Protein AF-A0A7G9YCJ4-F1 (afdb_monomer_lite)

Radius of gyration: 20.48 Å; chains: 1; bounding box: 52×28×49 Å

Sequence (104 aa):
MTYLIRAMRLEMIRLRDEKHKTLQEIADILHIGKTTVRKNLIAAEAYTPLRRKSPAWTEEEDARLIRIREEGLTGQELTAKFPERQHGSVLNHLHLLREQGRVR

Structure (mmCIF, N/CA/C/O backbone):
data_AF-A0A7G9YCJ4-F1
#
_entry.id   AF-A0A7G9YCJ4-F1
#
loop_
_atom_site.group_PDB
_atom_site.id
_atom_site.type_symbol
_atom_site.label_atom_id
_atom_site.label_alt_id
_atom_site.label_comp_id
_atom_site.label_asym_id
_atom_site.label_entity_id
_atom_site.label_seq_id
_atom_site.pdbx_PDB_ins_code
_atom_site.Cartn_x
_atom_site.Cartn_y
_atom_site.Cartn_z
_atom_site.occupancy
_atom_site.B_iso_or_equiv
_atom_site.auth_seq_id
_atom_site.auth_comp_id
_atom_site.auth_asym_id
_atom_site.auth_atom_id
_atom_site.pdbx_PDB_model_num
ATOM 1 N N . MET A 1 1 ? 30.351 -8.118 -21.933 1.00 40.88 1 MET A N 1
ATOM 2 C CA . MET A 1 1 ? 29.022 -8.776 -21.949 1.00 40.88 1 MET A CA 1
ATOM 3 C C . MET A 1 1 ? 28.060 -8.271 -20.853 1.00 40.88 1 MET A C 1
ATOM 5 O O . MET A 1 1 ? 26.946 -8.761 -20.766 1.00 40.88 1 MET A O 1
ATOM 9 N N . THR A 1 2 ? 28.436 -7.260 -20.055 1.00 44.72 2 THR A N 1
ATOM 10 C CA . THR A 1 2 ? 27.702 -6.816 -18.845 1.00 44.72 2 THR A CA 1
ATOM 11 C C . THR A 1 2 ? 26.742 -5.632 -19.074 1.00 44.72 2 THR A C 1
ATOM 13 O O . THR A 1 2 ? 25.866 -5.373 -18.254 1.00 44.72 2 THR A O 1
ATOM 16 N N . TYR A 1 3 ? 26.870 -4.915 -20.197 1.00 45.78 3 TYR A N 1
ATOM 17 C CA . TYR A 1 3 ? 26.110 -3.683 -20.470 1.00 45.78 3 TYR A CA 1
ATOM 18 C C . TYR A 1 3 ? 24.645 -3.921 -20.879 1.00 45.78 3 TYR A C 1
ATOM 20 O O . TYR A 1 3 ? 23.774 -3.133 -20.513 1.00 45.78 3 TYR A O 1
ATOM 28 N N . LEU A 1 4 ? 24.355 -5.033 -21.565 1.00 53.72 4 LEU A N 1
ATOM 29 C CA . LEU A 1 4 ? 23.005 -5.373 -22.042 1.00 53.72 4 LEU A CA 1
ATOM 30 C C . LEU A 1 4 ? 22.005 -5.602 -20.897 1.00 53.72 4 LEU A C 1
ATOM 32 O O . LEU A 1 4 ? 20.861 -5.165 -20.976 1.00 53.72 4 LEU A O 1
ATOM 36 N N . ILE A 1 5 ? 22.450 -6.203 -19.791 1.00 62.94 5 ILE A N 1
ATOM 37 C CA . ILE A 1 5 ? 21.580 -6.534 -18.651 1.00 62.94 5 ILE A CA 1
ATOM 38 C C . ILE A 1 5 ? 21.159 -5.265 -17.890 1.00 62.94 5 ILE A C 1
ATOM 40 O O . ILE A 1 5 ? 20.013 -5.146 -17.455 1.00 62.94 5 ILE A O 1
ATOM 44 N N . ARG A 1 6 ? 22.058 -4.279 -17.765 1.00 65.25 6 ARG A N 1
ATOM 45 C CA . ARG A 1 6 ? 21.780 -3.026 -17.046 1.00 65.25 6 ARG A CA 1
ATOM 46 C C . ARG A 1 6 ? 20.813 -2.122 -17.813 1.00 65.25 6 ARG A C 1
ATOM 48 O O . ARG A 1 6 ? 19.886 -1.595 -17.205 1.00 65.25 6 ARG A O 1
ATOM 55 N N . ALA A 1 7 ? 21.000 -1.976 -19.126 1.00 72.44 7 ALA A N 1
ATOM 56 C CA . ALA A 1 7 ? 20.121 -1.164 -19.971 1.00 72.44 7 ALA A CA 1
ATOM 57 C C . ALA A 1 7 ? 18.698 -1.742 -20.040 1.00 72.44 7 ALA A C 1
ATOM 59 O O . ALA A 1 7 ? 17.730 -1.022 -19.804 1.00 72.44 7 ALA A O 1
ATOM 60 N N . MET A 1 8 ? 18.567 -3.057 -20.251 1.00 77.62 8 MET A N 1
ATOM 61 C CA . MET A 1 8 ? 17.260 -3.725 -20.264 1.00 77.62 8 MET A CA 1
ATOM 62 C C . MET A 1 8 ? 16.523 -3.582 -18.930 1.00 77.62 8 MET A C 1
ATOM 64 O O . MET A 1 8 ? 15.313 -3.381 -18.905 1.00 77.62 8 MET A O 1
ATOM 68 N N . ARG A 1 9 ? 17.240 -3.656 -17.805 1.00 77.06 9 ARG A N 1
ATOM 69 C CA . ARG A 1 9 ? 16.636 -3.504 -16.479 1.00 77.06 9 ARG A CA 1
ATOM 70 C C . ARG A 1 9 ? 16.125 -2.084 -16.222 1.00 77.06 9 ARG A C 1
ATOM 72 O O . ARG A 1 9 ? 15.052 -1.939 -15.644 1.00 77.06 9 ARG A O 1
ATOM 79 N N . LEU A 1 10 ? 16.858 -1.053 -16.648 1.00 81.12 10 LEU A N 1
ATOM 80 C CA . LEU A 1 10 ? 16.396 0.336 -16.536 1.00 81.12 10 LEU A CA 1
ATOM 81 C C . LEU A 1 10 ? 15.115 0.563 -17.343 1.00 81.12 10 LEU A C 1
ATOM 83 O O . LEU A 1 10 ? 14.186 1.191 -16.842 1.00 81.12 10 LEU A O 1
ATOM 87 N N . GLU A 1 11 ? 15.023 -0.026 -18.535 1.00 85.69 11 GLU A N 1
ATOM 88 C CA . GLU A 1 11 ? 13.814 0.063 -19.354 1.00 85.69 11 GLU A CA 1
ATOM 89 C C . GLU A 1 11 ? 12.622 -0.656 -18.700 1.00 85.69 11 GLU A C 1
ATOM 91 O O . GLU A 1 11 ? 11.518 -0.119 -18.668 1.00 85.69 11 GLU A O 1
ATOM 96 N N . MET A 1 12 ? 12.831 -1.825 -18.078 1.00 85.31 12 MET A N 1
ATOM 97 C CA . MET A 1 12 ? 11.772 -2.507 -17.314 1.00 85.31 12 MET A CA 1
ATOM 98 C C . MET A 1 12 ? 11.236 -1.645 -16.162 1.00 85.31 12 MET A C 1
ATOM 100 O O . MET A 1 12 ? 10.025 -1.616 -15.941 1.00 85.31 12 MET A O 1
ATOM 104 N N . ILE A 1 13 ? 12.120 -0.949 -15.437 1.00 81.00 13 ILE A N 1
ATOM 105 C CA . ILE A 1 13 ? 11.741 -0.040 -14.342 1.00 81.00 13 ILE A CA 1
ATOM 106 C C . ILE A 1 13 ? 10.945 1.138 -14.902 1.00 81.00 13 ILE A C 1
ATOM 108 O O . ILE A 1 13 ? 9.858 1.432 -14.412 1.00 81.00 13 ILE A O 1
ATOM 112 N N . ARG A 1 14 ? 11.427 1.752 -15.986 1.00 83.56 14 ARG A N 1
ATOM 113 C CA . ARG A 1 14 ? 10.751 2.864 -16.654 1.00 83.56 14 ARG A CA 1
ATOM 114 C C . ARG A 1 14 ? 9.333 2.498 -17.100 1.00 83.56 14 ARG A C 1
ATOM 116 O O . ARG A 1 14 ? 8.374 3.213 -16.812 1.00 83.56 14 ARG A O 1
ATOM 123 N N . LEU A 1 15 ? 9.179 1.366 -17.787 1.00 86.19 15 LEU A N 1
ATOM 124 C CA . LEU A 1 15 ? 7.877 0.890 -18.260 1.00 86.19 15 LEU A CA 1
ATOM 125 C C . LEU A 1 15 ? 6.918 0.593 -17.097 1.00 86.19 15 LEU A C 1
ATOM 127 O O . LEU A 1 15 ? 5.708 0.791 -17.229 1.00 86.19 15 LEU A O 1
ATOM 131 N N . ARG A 1 16 ? 7.446 0.138 -15.957 1.00 82.44 16 ARG A N 1
ATOM 132 C CA . ARG A 1 16 ? 6.658 -0.178 -14.766 1.00 82.44 16 ARG A CA 1
ATOM 133 C C . ARG A 1 16 ? 6.212 1.069 -14.004 1.00 82.44 16 ARG A C 1
ATOM 135 O O . ARG A 1 16 ? 5.025 1.180 -13.699 1.00 82.44 16 ARG A O 1
ATOM 142 N N . ASP A 1 17 ? 7.144 1.967 -13.710 1.00 76.88 17 ASP A N 1
ATOM 143 C CA . ASP A 1 17 ? 6.931 3.076 -12.779 1.00 76.88 17 ASP A CA 1
ATOM 144 C C . ASP A 1 17 ? 6.380 4.320 -13.487 1.00 76.88 17 ASP A C 1
ATOM 146 O O . ASP A 1 17 ? 5.439 4.926 -12.982 1.00 76.88 17 ASP A O 1
ATOM 150 N N . GLU A 1 18 ? 6.877 4.657 -14.685 1.00 75.25 18 GLU A N 1
ATOM 151 C CA . GLU A 1 18 ? 6.412 5.836 -15.435 1.00 75.25 18 GLU A CA 1
ATOM 152 C C . GLU A 1 18 ? 5.203 5.529 -16.323 1.00 75.25 18 GLU A C 1
ATOM 154 O O . GLU A 1 18 ? 4.276 6.326 -16.420 1.00 75.25 18 GLU A O 1
ATOM 159 N N . LYS A 1 19 ? 5.208 4.376 -17.007 1.00 77.62 19 LYS A N 1
ATOM 160 C CA . LYS A 1 19 ? 4.149 4.013 -17.971 1.00 77.62 19 LYS A CA 1
ATOM 161 C C . LYS A 1 19 ? 3.081 3.081 -17.393 1.00 7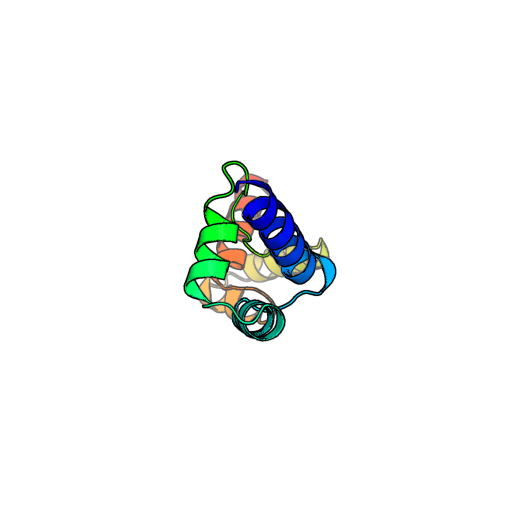7.62 19 LYS A C 1
ATOM 163 O O . LYS A 1 19 ? 2.190 2.650 -18.125 1.00 77.62 19 LYS A O 1
ATOM 168 N N . HIS A 1 20 ? 3.184 2.749 -16.104 1.00 76.31 20 HIS A N 1
ATOM 169 C CA . HIS A 1 20 ? 2.250 1.902 -15.353 1.00 76.31 20 HIS A CA 1
ATOM 170 C C . HIS A 1 20 ? 1.934 0.543 -16.002 1.00 76.31 20 HIS A C 1
ATOM 172 O O . HIS A 1 20 ? 0.856 -0.020 -15.799 1.00 76.31 20 HIS A O 1
ATOM 178 N N . LYS A 1 21 ? 2.882 -0.020 -16.760 1.00 83.31 21 LYS A N 1
ATOM 179 C CA . LYS A 1 21 ? 2.681 -1.274 -17.486 1.00 83.31 21 LYS A CA 1
ATOM 180 C C . LYS A 1 21 ? 2.677 -2.488 -16.562 1.00 83.31 21 LYS A C 1
ATOM 182 O O . LYS A 1 21 ? 3.403 -2.584 -15.562 1.00 83.31 21 LYS A O 1
ATOM 187 N N . THR A 1 22 ? 1.822 -3.451 -16.885 1.00 86.62 22 THR A N 1
ATOM 188 C CA . THR A 1 22 ? 1.789 -4.758 -16.228 1.00 86.62 22 THR A CA 1
ATOM 189 C C . THR A 1 22 ? 3.021 -5.579 -16.605 1.00 86.62 22 THR A C 1
ATOM 191 O O . THR A 1 22 ? 3.663 -5.345 -17.624 1.00 86.62 22 THR A O 1
ATOM 194 N N . LEU A 1 23 ? 3.357 -6.587 -15.794 1.00 83.81 23 LEU A N 1
ATOM 195 C CA . LEU A 1 23 ? 4.486 -7.475 -16.104 1.00 83.81 23 LEU A CA 1
ATOM 196 C C . LEU A 1 23 ? 4.302 -8.219 -17.436 1.00 83.81 23 LEU A C 1
ATOM 198 O O . LEU A 1 23 ? 5.294 -8.605 -18.043 1.00 83.81 23 LEU A O 1
ATOM 202 N N . GLN A 1 24 ? 3.048 -8.437 -17.851 1.00 85.44 24 GLN A N 1
ATOM 203 C CA . GLN A 1 24 ? 2.726 -9.040 -19.140 1.00 85.44 24 GLN A CA 1
ATOM 204 C C . GLN A 1 24 ? 3.000 -8.053 -20.276 1.00 85.44 24 GLN A C 1
ATOM 206 O O . GLN A 1 24 ? 3.774 -8.370 -21.162 1.00 85.44 24 GLN A O 1
ATOM 211 N N . GLU A 1 25 ? 2.494 -6.822 -20.185 1.00 85.88 25 GLU A N 1
ATOM 212 C CA . GLU A 1 25 ? 2.765 -5.804 -21.207 1.00 85.88 25 GLU A CA 1
ATOM 213 C C . GLU A 1 25 ? 4.261 -5.496 -21.340 1.00 85.88 25 GLU A C 1
ATOM 215 O O . GLU A 1 25 ? 4.749 -5.303 -22.443 1.00 85.88 25 GLU A O 1
ATOM 220 N N . ILE A 1 26 ? 5.017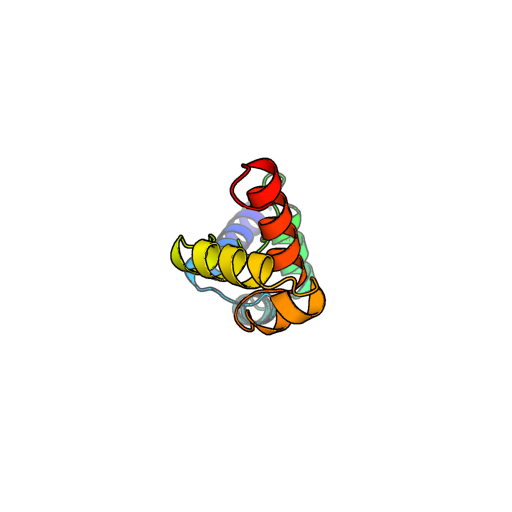 -5.474 -20.237 1.00 87.50 26 ILE A N 1
ATOM 221 C CA . ILE A 1 26 ? 6.476 -5.275 -20.284 1.00 87.50 26 ILE A CA 1
ATOM 222 C C . ILE A 1 26 ? 7.165 -6.449 -20.992 1.00 87.50 26 ILE A C 1
ATOM 224 O O . ILE A 1 26 ? 8.095 -6.235 -21.765 1.00 87.50 26 ILE A O 1
ATOM 228 N N . ALA A 1 27 ? 6.716 -7.679 -20.730 1.00 91.00 27 ALA A N 1
ATOM 229 C CA . ALA A 1 27 ? 7.214 -8.877 -21.400 1.00 91.00 27 ALA A CA 1
ATOM 230 C C . ALA A 1 27 ? 6.942 -8.823 -22.910 1.00 91.00 27 ALA A C 1
ATOM 232 O O . ALA A 1 27 ? 7.841 -9.110 -23.698 1.00 91.00 27 ALA A O 1
ATOM 233 N N . ASP A 1 28 ? 5.745 -8.380 -23.293 1.00 91.69 28 ASP A N 1
ATOM 234 C CA . ASP A 1 28 ? 5.331 -8.254 -24.687 1.00 91.69 28 ASP A CA 1
ATOM 235 C C . ASP A 1 28 ? 6.096 -7.121 -25.403 1.00 91.69 28 ASP A C 1
ATOM 237 O O . ASP A 1 28 ? 6.572 -7.323 -26.515 1.00 91.69 28 ASP A O 1
ATOM 241 N N . ILE A 1 29 ? 6.295 -5.966 -24.748 1.00 89.69 29 ILE A N 1
ATOM 242 C CA . ILE A 1 29 ? 7.043 -4.804 -25.279 1.00 89.69 29 ILE A CA 1
ATOM 243 C C . ILE A 1 29 ? 8.525 -5.125 -25.480 1.00 89.69 29 ILE A C 1
ATOM 245 O O . ILE A 1 29 ? 9.129 -4.711 -26.466 1.00 89.69 29 ILE A O 1
ATOM 249 N N . LEU A 1 30 ? 9.132 -5.821 -24.519 1.00 87.62 30 LEU A N 1
ATOM 250 C CA . LEU A 1 30 ? 10.557 -6.148 -24.554 1.00 87.62 30 LEU A CA 1
ATOM 251 C C . LEU A 1 30 ? 10.833 -7.497 -25.228 1.00 87.62 30 LEU A C 1
ATOM 253 O O . LEU A 1 30 ? 11.991 -7.900 -25.305 1.00 87.62 30 LEU A O 1
ATOM 257 N N . HIS A 1 31 ? 9.790 -8.193 -25.691 1.00 89.62 31 HIS A N 1
ATOM 258 C CA . HIS A 1 31 ? 9.856 -9.528 -26.288 1.00 89.62 31 HIS A CA 1
ATOM 259 C C . HIS A 1 31 ? 10.658 -10.533 -25.442 1.00 89.62 31 HIS A C 1
ATOM 261 O O . HIS A 1 31 ? 11.452 -11.325 -25.950 1.00 89.62 31 HIS A O 1
ATOM 267 N N . ILE A 1 32 ? 10.450 -10.506 -24.124 1.00 86.62 32 ILE A N 1
ATOM 268 C CA . ILE A 1 32 ? 11.110 -11.401 -23.166 1.00 86.62 32 ILE A CA 1
ATOM 269 C C . ILE A 1 32 ? 10.092 -12.125 -22.298 1.00 86.62 32 ILE A C 1
ATOM 271 O O . ILE A 1 32 ? 8.974 -11.673 -22.092 1.00 86.62 32 ILE A O 1
ATOM 275 N N . GLY A 1 33 ? 10.501 -13.245 -21.705 1.00 87.69 33 GLY A N 1
ATOM 276 C CA . GLY A 1 33 ? 9.640 -13.978 -20.785 1.00 87.69 33 GLY A CA 1
ATOM 277 C C . GLY A 1 33 ? 9.254 -13.152 -19.552 1.00 87.69 33 GLY A C 1
ATOM 278 O O . GLY A 1 33 ? 10.104 -12.562 -18.882 1.00 87.69 33 GLY A O 1
ATOM 279 N N . LYS A 1 34 ? 7.976 -13.204 -19.167 1.00 85.75 34 LYS A N 1
ATOM 280 C CA . LYS A 1 34 ? 7.442 -12.598 -17.931 1.00 85.75 34 LYS A CA 1
ATOM 281 C C . LYS A 1 34 ? 8.224 -12.993 -16.673 1.00 85.75 34 LYS A C 1
ATOM 283 O O . LYS A 1 34 ? 8.426 -12.176 -15.776 1.00 85.75 34 LYS A O 1
ATOM 288 N N . THR A 1 35 ? 8.702 -14.236 -16.608 1.00 82.50 35 THR A N 1
ATOM 289 C CA . THR A 1 35 ? 9.556 -14.725 -15.514 1.00 82.50 35 THR A CA 1
ATOM 290 C C . THR A 1 35 ? 10.883 -13.970 -15.456 1.00 82.50 35 THR A C 1
ATOM 292 O O . THR A 1 35 ? 11.352 -13.636 -14.370 1.00 82.50 35 THR A O 1
ATOM 295 N N . THR A 1 36 ? 11.463 -13.653 -16.613 1.00 83.06 36 THR A N 1
ATOM 296 C CA . THR A 1 36 ? 12.692 -12.862 -16.736 1.00 83.06 36 THR A CA 1
ATOM 297 C C . THR A 1 36 ? 12.458 -11.423 -16.293 1.00 83.06 36 THR A C 1
ATOM 299 O O . THR A 1 36 ? 13.253 -10.912 -15.506 1.00 83.06 36 THR A O 1
ATOM 302 N N . VAL A 1 37 ? 11.342 -10.803 -16.697 1.00 83.06 37 VAL A N 1
ATOM 303 C CA . VAL A 1 37 ? 10.932 -9.467 -16.217 1.00 83.06 37 VAL A CA 1
ATOM 304 C C . VAL A 1 37 ? 10.827 -9.459 -14.692 1.00 83.06 37 VAL A C 1
ATOM 306 O O . VAL A 1 37 ? 11.471 -8.657 -14.019 1.00 83.06 37 VAL A O 1
ATOM 309 N N . ARG A 1 38 ? 10.076 -10.410 -14.121 1.00 81.25 38 ARG A N 1
ATOM 310 C CA . ARG A 1 38 ? 9.898 -10.533 -12.669 1.00 81.25 38 ARG A CA 1
ATOM 311 C C . ARG A 1 38 ? 11.238 -10.700 -11.944 1.00 81.25 38 ARG A C 1
ATOM 313 O O . ARG A 1 38 ? 11.472 -10.011 -10.959 1.00 81.25 38 ARG A O 1
ATOM 320 N N . LYS A 1 39 ? 12.114 -11.596 -12.413 1.00 76.69 39 LYS A N 1
ATOM 321 C CA . LYS A 1 39 ? 13.434 -11.825 -11.800 1.00 76.69 39 LYS A CA 1
ATOM 322 C C . LYS A 1 39 ? 14.305 -10.570 -11.830 1.00 76.69 39 LYS A C 1
ATOM 324 O O . LYS A 1 39 ? 14.916 -10.260 -10.820 1.00 76.69 39 LYS A O 1
ATOM 329 N N . ASN A 1 40 ? 14.329 -9.833 -12.939 1.00 77.19 40 ASN A N 1
ATOM 330 C CA . ASN A 1 40 ? 15.157 -8.629 -13.073 1.00 77.19 40 ASN A CA 1
ATOM 331 C C . ASN A 1 40 ? 14.631 -7.430 -12.273 1.00 77.19 40 ASN A C 1
ATOM 333 O O . ASN A 1 40 ? 15.423 -6.598 -11.836 1.00 77.19 40 ASN A O 1
ATOM 337 N N . LEU A 1 41 ? 13.318 -7.362 -12.045 1.00 73.38 41 LEU A N 1
ATOM 338 C CA . LEU A 1 41 ? 12.720 -6.374 -11.147 1.00 73.38 41 LEU A CA 1
ATOM 339 C C . LEU A 1 41 ? 12.921 -6.728 -9.659 1.00 73.38 41 LEU A C 1
ATOM 341 O O . LEU A 1 41 ? 13.014 -5.821 -8.842 1.00 73.38 41 LEU A O 1
ATOM 345 N N . ILE A 1 42 ? 13.025 -8.017 -9.302 1.00 65.69 42 ILE A N 1
ATOM 346 C CA . ILE A 1 42 ? 13.227 -8.485 -7.913 1.00 65.69 42 ILE A CA 1
ATOM 347 C C . ILE A 1 42 ? 14.712 -8.563 -7.518 1.00 65.69 42 ILE A C 1
ATOM 349 O O . ILE A 1 42 ? 15.054 -8.230 -6.392 1.00 65.69 42 ILE A O 1
ATOM 353 N N . ALA A 1 43 ? 15.606 -8.978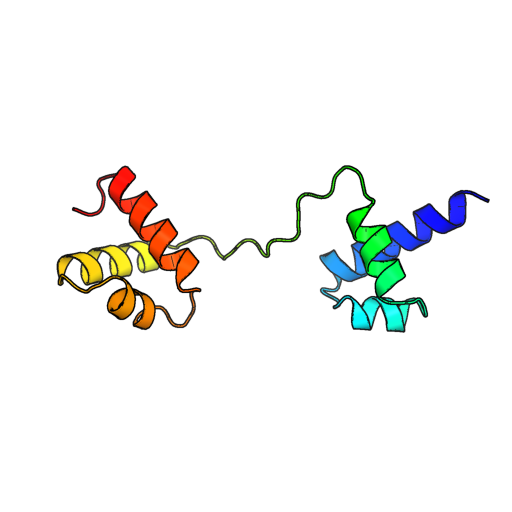 -8.421 1.00 57.41 43 ALA A N 1
ATOM 354 C CA . ALA A 1 43 ? 17.046 -9.143 -8.161 1.00 57.41 43 ALA A CA 1
ATOM 355 C C . ALA A 1 43 ? 17.810 -7.809 -8.020 1.00 57.41 43 ALA A C 1
ATOM 357 O O . ALA A 1 43 ? 19.031 -7.776 -7.890 1.00 57.41 43 ALA A O 1
ATOM 358 N N . ALA A 1 44 ? 17.093 -6.691 -8.070 1.00 53.94 44 ALA A N 1
ATOM 359 C CA . ALA A 1 44 ? 17.575 -5.401 -7.637 1.00 53.94 44 ALA A CA 1
ATOM 360 C C . ALA A 1 44 ? 17.735 -5.411 -6.111 1.00 53.94 44 ALA A C 1
ATOM 362 O O . ALA A 1 44 ? 16.740 -5.245 -5.415 1.00 53.94 44 ALA A O 1
ATOM 363 N N . GLU A 1 45 ? 18.958 -5.546 -5.594 1.00 47.28 45 GLU A N 1
ATOM 364 C CA . GLU A 1 45 ? 19.324 -5.493 -4.158 1.00 47.28 45 GLU A CA 1
ATOM 365 C C . GLU A 1 45 ? 18.847 -4.241 -3.374 1.00 47.28 45 GLU A C 1
ATOM 367 O O . GLU A 1 45 ? 19.230 -4.040 -2.228 1.00 47.28 45 GLU A O 1
ATOM 372 N N . ALA A 1 46 ? 17.988 -3.396 -3.946 1.00 51.72 46 ALA A N 1
ATOM 373 C CA . ALA A 1 46 ? 17.432 -2.208 -3.313 1.00 51.72 46 ALA A CA 1
ATOM 374 C C . ALA A 1 46 ? 15.985 -1.890 -3.745 1.00 51.72 46 ALA A C 1
ATOM 376 O O . ALA A 1 46 ? 15.633 -0.716 -3.831 1.00 51.72 46 ALA A O 1
ATOM 377 N N . TYR A 1 47 ? 15.131 -2.880 -4.046 1.00 50.28 47 TYR A N 1
ATOM 378 C CA . TYR A 1 47 ? 13.712 -2.589 -4.304 1.00 50.28 47 TYR A CA 1
ATOM 379 C C . TYR A 1 47 ? 12.791 -3.150 -3.217 1.00 50.28 47 TYR A C 1
ATOM 381 O O . TYR A 1 47 ? 12.357 -4.303 -3.246 1.00 50.28 47 TYR A O 1
ATOM 389 N N . THR A 1 48 ? 12.477 -2.278 -2.257 1.00 50.59 48 THR A N 1
ATOM 390 C CA . THR A 1 48 ? 11.324 -2.365 -1.356 1.00 50.59 48 THR A CA 1
ATOM 391 C C . THR A 1 48 ? 10.102 -2.789 -2.172 1.00 50.59 48 THR A C 1
ATOM 393 O O . THR A 1 48 ? 9.833 -2.164 -3.195 1.00 50.59 48 THR A O 1
ATOM 396 N N . PRO A 1 49 ? 9.359 -3.841 -1.793 1.00 45.12 49 PRO A N 1
ATOM 397 C CA . PRO A 1 49 ? 8.294 -4.374 -2.632 1.00 45.12 49 PRO A CA 1
ATOM 398 C C . PRO A 1 49 ? 7.331 -3.266 -3.069 1.00 45.12 49 PRO A C 1
ATOM 400 O O . PRO A 1 49 ? 6.906 -2.462 -2.239 1.00 45.12 49 PRO A O 1
ATOM 403 N N . LEU A 1 50 ? 6.948 -3.282 -4.354 1.00 52.81 50 LEU A N 1
ATOM 404 C CA . LEU A 1 50 ? 5.782 -2.584 -4.911 1.00 52.81 50 LEU A CA 1
ATOM 405 C C . LEU A 1 50 ? 4.493 -3.084 -4.222 1.00 52.81 50 LEU A C 1
ATOM 407 O O . LEU A 1 50 ? 3.596 -3.637 -4.862 1.00 52.81 50 LEU A O 1
ATOM 411 N N . ARG A 1 51 ? 4.358 -2.905 -2.905 1.00 49.31 51 ARG A N 1
ATOM 412 C CA . ARG A 1 51 ? 3.044 -2.706 -2.312 1.00 49.31 51 ARG A CA 1
ATOM 413 C C . ARG A 1 51 ? 2.585 -1.403 -2.940 1.00 49.31 51 ARG A C 1
ATOM 415 O O . ARG A 1 51 ? 3.195 -0.367 -2.691 1.00 49.31 51 ARG A O 1
ATOM 422 N N . ARG A 1 52 ? 1.541 -1.450 -3.777 1.00 51.22 52 ARG A N 1
ATOM 423 C CA . ARG A 1 52 ? 0.761 -0.238 -4.056 1.00 51.22 52 ARG A CA 1
ATOM 424 C C . ARG A 1 52 ? 0.535 0.396 -2.692 1.00 51.22 52 ARG A C 1
ATOM 426 O O . ARG A 1 52 ? -0.066 -0.256 -1.836 1.00 51.22 52 ARG A O 1
ATOM 433 N N . LYS A 1 53 ? 1.120 1.571 -2.450 1.00 53.44 53 LYS A N 1
ATOM 434 C CA . LYS A 1 53 ? 0.884 2.293 -1.207 1.00 53.44 53 LYS A CA 1
ATOM 435 C C . LYS A 1 53 ? -0.622 2.502 -1.209 1.00 53.44 53 LYS A C 1
ATOM 437 O O . LYS A 1 53 ? -1.134 3.169 -2.108 1.00 53.44 53 LYS A O 1
ATOM 442 N N . SER A 1 54 ? -1.338 1.800 -0.329 1.00 60.91 54 SER A N 1
ATOM 443 C CA . SER A 1 54 ? -2.764 2.053 -0.157 1.00 60.91 54 SER A CA 1
ATOM 444 C C . SER A 1 54 ? -2.906 3.562 0.023 1.00 60.91 54 SER A C 1
ATOM 446 O O . SER A 1 54 ? -2.044 4.143 0.696 1.00 60.91 54 SER A O 1
ATOM 448 N N . PRO A 1 55 ? -3.898 4.205 -0.618 1.00 72.12 55 PRO A N 1
ATOM 449 C CA . PRO A 1 55 ? -4.069 5.645 -0.486 1.00 72.12 55 PRO A CA 1
ATOM 450 C C . PRO A 1 55 ? -4.025 6.015 0.998 1.00 72.12 55 PRO A C 1
ATOM 452 O O . PRO A 1 55 ? -4.500 5.235 1.830 1.00 72.12 55 PRO A O 1
ATOM 455 N N . ALA A 1 56 ? -3.417 7.146 1.349 1.00 81.44 56 ALA A N 1
ATOM 456 C CA . ALA A 1 56 ? -3.462 7.600 2.735 1.00 81.44 56 ALA A CA 1
ATOM 457 C C . ALA A 1 56 ? -4.933 7.722 3.173 1.00 81.44 56 ALA A C 1
ATOM 459 O O . ALA A 1 56 ? -5.803 7.957 2.331 1.00 81.44 56 ALA A O 1
ATOM 460 N N . TRP A 1 57 ? -5.216 7.479 4.449 1.00 86.12 57 TRP A N 1
ATOM 461 C CA . TRP A 1 57 ? -6.539 7.758 5.001 1.00 86.12 57 TRP A CA 1
ATOM 462 C C . TRP A 1 57 ? -6.728 9.269 5.087 1.00 86.12 57 TRP A C 1
ATOM 464 O O . TRP A 1 57 ? -5.805 9.969 5.508 1.00 86.12 57 TRP A O 1
ATOM 474 N N . THR A 1 58 ? -7.877 9.765 4.636 1.00 88.69 58 THR A N 1
ATOM 475 C CA . THR A 1 58 ? -8.230 11.184 4.752 1.00 88.69 58 THR A CA 1
ATOM 476 C C . THR A 1 58 ? -8.938 11.464 6.076 1.00 88.69 58 THR A C 1
ATOM 478 O O . THR A 1 58 ? -9.455 10.553 6.727 1.00 88.69 58 THR A O 1
ATOM 481 N N . GLU A 1 59 ? -8.997 12.734 6.479 1.00 86.75 59 GLU A N 1
ATOM 482 C CA . GLU A 1 59 ? -9.701 13.135 7.703 1.00 86.75 59 GLU A CA 1
ATOM 483 C C . GLU A 1 59 ? -11.201 12.809 7.640 1.00 86.75 59 GLU A C 1
ATOM 485 O O . GLU A 1 59 ? -11.807 12.447 8.649 1.00 86.75 59 GLU A O 1
ATOM 490 N N . GLU A 1 60 ? -11.805 12.864 6.451 1.00 86.50 60 GLU A N 1
ATOM 491 C CA . GLU A 1 60 ? -1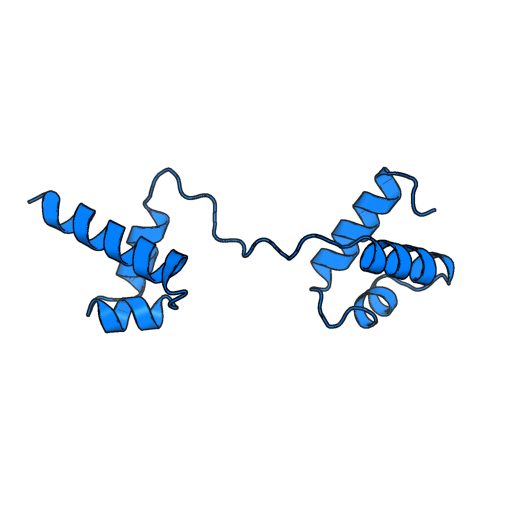3.203 12.487 6.238 1.00 86.50 60 GLU A CA 1
ATOM 492 C C . GLU A 1 60 ? -13.412 10.979 6.403 1.00 86.50 60 GLU A C 1
ATOM 494 O O . GLU A 1 60 ? -14.425 10.539 6.952 1.00 86.50 60 GLU A O 1
ATOM 499 N N . GLU A 1 61 ? -12.465 10.162 5.935 1.00 87.44 61 GLU A N 1
ATOM 500 C CA . GLU A 1 61 ? -12.500 8.717 6.152 1.00 87.44 61 GLU A CA 1
ATOM 501 C C . GLU A 1 61 ? -12.336 8.370 7.632 1.00 87.44 61 GLU A C 1
ATOM 503 O O . GLU A 1 61 ? -13.092 7.534 8.127 1.00 87.44 61 GLU A O 1
ATOM 508 N N . ASP A 1 62 ? -11.437 9.053 8.347 1.00 90.12 62 ASP A N 1
ATOM 509 C CA . ASP A 1 62 ? -11.278 8.924 9.799 1.00 90.12 62 ASP A CA 1
ATOM 510 C C . ASP A 1 62 ? -12.570 9.275 10.537 1.00 90.12 62 ASP A C 1
ATOM 512 O O . ASP A 1 62 ? -13.041 8.493 11.362 1.00 90.12 62 ASP A O 1
ATOM 516 N N . ALA A 1 63 ? -13.180 10.423 10.223 1.00 88.94 63 ALA A N 1
ATOM 517 C CA . ALA A 1 63 ? -14.419 10.871 10.854 1.00 88.94 63 ALA A CA 1
ATOM 518 C C . ALA A 1 63 ? -15.562 9.868 10.641 1.00 88.94 63 ALA A C 1
ATOM 520 O O . ALA A 1 63 ? -16.307 9.558 11.575 1.00 88.94 63 ALA A O 1
ATOM 521 N N . ARG A 1 64 ? -15.676 9.303 9.430 1.00 89.69 64 ARG A N 1
ATOM 522 C CA . ARG A 1 64 ? -16.636 8.225 9.146 1.00 89.69 64 ARG A CA 1
ATOM 523 C C . ARG A 1 64 ? -16.318 6.971 9.958 1.00 89.69 64 ARG A C 1
ATOM 525 O O . ARG A 1 64 ? -17.232 6.381 10.527 1.00 89.69 64 ARG A O 1
ATOM 532 N N . LEU A 1 65 ? -15.047 6.579 10.042 1.00 88.88 65 LEU A N 1
ATOM 533 C CA . LEU A 1 65 ? -14.613 5.383 10.765 1.00 88.88 65 LEU A CA 1
ATOM 534 C C . LEU A 1 65 ? -14.895 5.490 12.271 1.00 88.88 65 LEU A C 1
ATOM 536 O O . LEU A 1 65 ? -15.377 4.529 12.870 1.00 88.88 65 LEU A O 1
ATOM 540 N N . ILE A 1 66 ? -14.639 6.662 12.860 1.00 88.75 66 ILE A N 1
ATOM 541 C CA . ILE A 1 66 ? -14.906 6.973 14.271 1.00 88.75 66 ILE A CA 1
ATOM 542 C C . ILE A 1 66 ? -16.409 6.892 14.544 1.00 88.75 66 ILE A C 1
ATOM 544 O O . ILE A 1 66 ? -16.828 6.116 15.399 1.00 88.75 66 ILE A O 1
ATOM 548 N N . ARG A 1 67 ? -17.226 7.607 13.761 1.00 87.56 67 ARG A N 1
ATOM 549 C CA . ARG A 1 67 ? -18.685 7.637 13.935 1.00 87.56 67 ARG A CA 1
ATOM 550 C C . ARG A 1 67 ? -19.312 6.243 13.845 1.00 87.56 67 ARG A C 1
ATOM 552 O O . ARG A 1 67 ? -20.088 5.851 14.706 1.00 87.56 67 ARG A O 1
ATOM 559 N N . ILE A 1 68 ? -18.939 5.469 12.826 1.00 85.62 68 ILE A N 1
ATOM 560 C CA . ILE A 1 68 ? -19.446 4.100 12.624 1.00 85.62 68 ILE A CA 1
ATOM 561 C C . ILE A 1 68 ? -19.027 3.188 13.785 1.00 85.62 68 ILE A C 1
ATOM 563 O O . ILE A 1 68 ? -19.754 2.271 14.165 1.00 85.62 68 ILE A O 1
ATOM 567 N N . ARG A 1 69 ? -17.853 3.426 14.379 1.00 84.88 69 ARG A N 1
ATOM 568 C CA . ARG A 1 69 ? -17.414 2.664 15.544 1.00 84.88 69 ARG A CA 1
ATOM 569 C C . ARG A 1 69 ? -18.183 3.036 16.813 1.00 84.88 69 ARG A C 1
ATOM 571 O O . ARG A 1 69 ? -18.478 2.137 17.600 1.00 84.88 69 ARG A O 1
ATOM 578 N N . GLU A 1 70 ? -18.523 4.307 17.000 1.00 84.31 70 GLU A N 1
ATOM 579 C CA . GLU A 1 70 ? -19.386 4.769 18.097 1.00 84.31 70 GLU A CA 1
ATOM 580 C C . GLU A 1 70 ? -20.799 4.175 18.012 1.00 84.31 70 GLU A C 1
ATOM 582 O O . GLU A 1 70 ? -21.408 3.892 19.040 1.00 84.31 70 GLU A O 1
ATOM 587 N N . GLU A 1 71 ? -21.280 3.878 16.802 1.00 83.44 71 GLU A N 1
ATOM 588 C CA . GLU A 1 71 ? -22.538 3.153 16.562 1.00 83.44 71 GLU A CA 1
ATOM 589 C C . GLU A 1 71 ? -22.478 1.664 16.985 1.00 83.44 71 GLU A C 1
ATOM 591 O O . GLU A 1 71 ? -23.475 0.951 16.900 1.00 83.44 71 GLU A O 1
ATOM 596 N N . GLY A 1 72 ? -21.329 1.174 17.473 1.00 82.12 72 GLY A N 1
ATOM 597 C CA . GLY A 1 72 ? -21.181 -0.170 18.044 1.00 82.12 72 GLY A CA 1
ATOM 598 C C . GLY A 1 72 ? -21.024 -1.295 17.018 1.00 82.12 72 GLY A C 1
ATOM 599 O O . GLY A 1 72 ? -20.982 -2.465 17.397 1.00 82.12 72 GLY A O 1
ATOM 600 N N . LEU A 1 73 ? -20.887 -0.955 15.734 1.00 80.62 73 LEU A N 1
ATOM 601 C CA . LEU A 1 73 ? -20.785 -1.919 14.641 1.00 80.62 73 LEU A CA 1
ATOM 602 C C . LEU A 1 73 ? -19.553 -2.824 14.788 1.00 80.62 73 LEU A C 1
ATOM 604 O O . LEU A 1 73 ? -18.470 -2.415 15.243 1.00 80.62 73 LEU A O 1
ATOM 608 N N . THR A 1 74 ? -19.728 -4.084 14.394 1.00 78.81 74 THR A N 1
ATOM 609 C CA . THR A 1 74 ? -18.642 -5.064 14.353 1.00 78.81 74 THR A CA 1
ATOM 610 C C .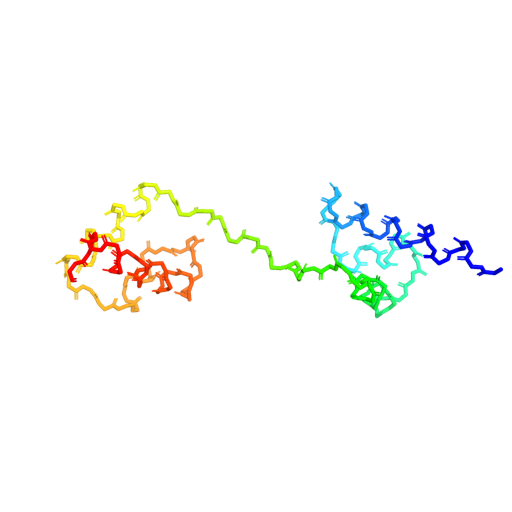 THR A 1 74 ? -17.666 -4.730 13.223 1.00 78.81 74 THR A C 1
ATOM 612 O O . THR A 1 74 ? -18.002 -4.038 12.261 1.00 78.81 74 THR A O 1
ATOM 615 N N . GLY A 1 75 ? -16.428 -5.229 13.307 1.00 77.81 75 GLY A N 1
ATOM 616 C CA . GLY A 1 75 ? -15.404 -4.948 12.292 1.00 77.81 75 GLY A CA 1
ATOM 617 C C . GLY A 1 75 ? -15.833 -5.328 10.868 1.00 77.81 75 GLY A C 1
ATOM 618 O O . GLY A 1 75 ? -15.517 -4.604 9.928 1.00 77.81 75 GLY A O 1
ATOM 619 N N . GLN A 1 76 ? -16.605 -6.409 10.715 1.00 82.00 76 GLN A N 1
ATOM 620 C CA . GLN A 1 76 ? -17.144 -6.834 9.420 1.00 82.00 76 GLN A CA 1
ATOM 621 C C . GLN A 1 76 ? -18.150 -5.823 8.861 1.00 82.00 76 GLN A C 1
ATOM 623 O O . GLN A 1 76 ? -18.002 -5.377 7.724 1.00 82.00 76 GLN A O 1
ATOM 628 N N . GLU A 1 77 ? -19.128 -5.401 9.661 1.00 84.06 77 GLU A N 1
ATOM 629 C CA . GLU A 1 77 ? -20.140 -4.427 9.235 1.00 84.06 77 GLU A CA 1
ATOM 630 C C . GLU A 1 77 ? -19.517 -3.063 8.929 1.00 84.06 77 GLU A C 1
ATOM 632 O O . GLU A 1 77 ? -19.884 -2.405 7.956 1.00 84.06 77 GLU A O 1
ATOM 637 N N . LEU A 1 78 ? -18.514 -2.674 9.716 1.00 84.94 78 LEU A N 1
ATOM 638 C CA . LEU A 1 78 ? -17.753 -1.452 9.511 1.00 84.94 78 LEU A CA 1
ATOM 639 C C . LEU A 1 78 ? -16.986 -1.498 8.183 1.00 84.94 78 LEU A C 1
ATOM 641 O O . LEU A 1 78 ? -17.051 -0.544 7.416 1.00 84.94 78 LEU A O 1
ATOM 645 N N . THR A 1 79 ? -16.331 -2.612 7.842 1.00 87.19 79 THR A N 1
ATOM 646 C CA . THR A 1 79 ? -15.631 -2.733 6.547 1.00 87.19 79 THR A CA 1
ATOM 647 C C . THR A 1 79 ? -16.575 -2.696 5.345 1.00 87.19 79 THR A C 1
ATOM 649 O O . THR A 1 79 ? -16.203 -2.155 4.306 1.00 87.19 79 THR A O 1
ATOM 652 N N . ALA A 1 80 ? -17.812 -3.185 5.485 1.00 87.44 80 ALA A N 1
ATOM 653 C CA . ALA A 1 80 ? -18.818 -3.122 4.425 1.00 87.44 80 ALA A CA 1
ATOM 654 C C . ALA A 1 80 ? -19.233 -1.678 4.078 1.00 87.44 80 ALA A C 1
ATOM 656 O O . ALA A 1 80 ? -19.756 -1.431 2.993 1.00 87.44 80 ALA A O 1
ATOM 657 N N . LYS A 1 81 ? -18.976 -0.713 4.973 1.00 86.19 81 LYS A N 1
ATOM 658 C CA . LYS A 1 81 ? -19.214 0.720 4.742 1.00 86.19 81 LYS A CA 1
ATOM 659 C C . LYS A 1 81 ? -18.092 1.422 3.969 1.00 86.19 81 LYS A C 1
ATOM 661 O O . LYS A 1 81 ? -18.282 2.573 3.592 1.00 86.19 81 LYS A O 1
ATOM 666 N N . PHE A 1 82 ? -16.973 0.743 3.704 1.00 88.12 82 PHE A N 1
ATOM 667 C CA . PHE A 1 82 ? -15.835 1.271 2.941 1.00 88.12 82 PHE A CA 1
ATOM 668 C C . PHE A 1 82 ? -15.528 0.382 1.722 1.00 88.12 82 PHE A C 1
ATOM 670 O O . PHE A 1 82 ? -14.479 -0.269 1.691 1.00 88.12 82 PHE A O 1
ATOM 677 N N . PRO A 1 83 ? -16.415 0.320 0.708 1.00 83.31 83 PRO A N 1
ATOM 678 C CA . PRO A 1 83 ? -16.190 -0.485 -0.499 1.00 83.31 83 PRO A CA 1
ATOM 679 C C . PRO A 1 83 ? -14.936 -0.064 -1.286 1.00 83.31 83 PRO A C 1
ATOM 681 O O . PRO A 1 83 ? -14.367 -0.864 -2.027 1.00 83.31 83 PRO A O 1
ATOM 684 N N . GLU A 1 84 ? -14.478 1.177 -1.114 1.00 83.38 84 GLU A N 1
ATOM 685 C CA . GLU A 1 84 ? -13.253 1.714 -1.700 1.00 83.38 84 GLU A CA 1
ATOM 686 C C . GLU A 1 84 ? -11.966 1.246 -0.989 1.00 83.38 84 GLU A C 1
ATOM 688 O O . GLU A 1 84 ? -10.863 1.417 -1.520 1.00 83.38 84 GLU A O 1
ATOM 693 N N . ARG A 1 85 ? -12.075 0.628 0.197 1.00 85.94 85 ARG A N 1
ATOM 694 C CA . ARG A 1 85 ? -10.938 0.150 0.996 1.00 85.94 85 ARG A CA 1
ATOM 695 C C . ARG A 1 85 ? -10.937 -1.372 1.125 1.00 85.94 85 ARG A C 1
ATOM 697 O O . ARG A 1 85 ? -11.953 -2.049 1.180 1.00 85.94 85 ARG A O 1
ATOM 704 N N . GLN A 1 86 ? -9.735 -1.931 1.221 1.00 85.69 86 GLN A N 1
ATOM 705 C CA . GLN A 1 86 ? -9.559 -3.352 1.515 1.00 85.69 86 GLN A CA 1
ATOM 706 C C . GLN A 1 86 ? -9.885 -3.624 2.986 1.00 85.69 86 GLN A C 1
ATOM 708 O O . GLN A 1 86 ? -9.410 -2.892 3.854 1.00 85.69 86 GLN A O 1
ATOM 713 N N . HIS A 1 87 ? -10.588 -4.720 3.277 1.00 85.44 87 HIS A N 1
ATOM 714 C CA . HIS A 1 87 ? -10.997 -5.105 4.636 1.00 85.44 87 HIS A CA 1
ATOM 715 C C . HIS A 1 87 ? -9.847 -5.021 5.659 1.00 85.44 87 HIS A C 1
ATOM 717 O O . HIS A 1 87 ? -9.967 -4.390 6.707 1.00 85.44 87 HIS A O 1
ATOM 723 N N . GLY A 1 88 ? -8.679 -5.585 5.328 1.00 86.19 88 GLY A N 1
ATOM 724 C CA . GLY A 1 88 ? -7.499 -5.533 6.202 1.00 86.19 88 GLY A CA 1
ATOM 725 C C . GLY A 1 88 ? -6.931 -4.123 6.419 1.00 86.19 88 GLY A C 1
ATOM 726 O O . GLY A 1 88 ? -6.387 -3.844 7.481 1.00 86.19 88 GLY A O 1
ATOM 727 N N . SER A 1 89 ? -7.087 -3.217 5.448 1.00 87.62 89 SER A N 1
ATOM 728 C CA . SER A 1 89 ? -6.667 -1.816 5.581 1.00 87.62 89 SER A CA 1
ATOM 729 C C . SER A 1 89 ? -7.548 -1.061 6.573 1.00 87.62 89 SER A C 1
ATOM 731 O O . SER A 1 89 ? -7.038 -0.243 7.330 1.00 87.62 89 SER A O 1
ATOM 733 N N . VAL A 1 90 ? -8.853 -1.341 6.567 1.00 89.81 90 VAL A N 1
ATOM 734 C CA . VAL A 1 90 ? -9.838 -0.726 7.467 1.00 89.81 90 VAL A CA 1
ATOM 735 C C . VAL A 1 90 ? -9.587 -1.144 8.912 1.00 89.81 90 VAL A C 1
ATOM 737 O O . VAL A 1 90 ? -9.491 -0.292 9.790 1.00 89.81 90 VAL A O 1
ATOM 740 N N . LEU A 1 91 ? -9.395 -2.443 9.159 1.00 89.50 91 LEU A N 1
ATOM 741 C CA . LEU A 1 91 ? -9.115 -2.942 10.508 1.00 89.50 91 LEU A CA 1
ATOM 742 C C . LEU A 1 91 ? -7.776 -2.441 11.055 1.00 89.50 91 LEU A C 1
ATOM 744 O O . LEU A 1 91 ? -7.701 -2.051 12.218 1.00 89.50 91 LEU A O 1
ATOM 748 N N . ASN A 1 92 ? -6.735 -2.422 10.219 1.00 90.44 92 ASN A N 1
ATOM 749 C CA . ASN A 1 92 ? -5.427 -1.916 10.626 1.00 90.44 92 ASN A CA 1
ATOM 750 C C . ASN A 1 92 ? -5.489 -0.424 10.981 1.00 90.44 92 ASN A C 1
ATOM 752 O O . ASN A 1 92 ? -4.922 0.004 11.978 1.00 90.44 92 ASN A O 1
ATOM 756 N N . HIS A 1 93 ? -6.222 0.368 10.197 1.00 90.88 93 HIS A N 1
ATOM 757 C CA . HIS A 1 93 ? -6.369 1.795 10.470 1.00 90.88 93 HIS A CA 1
ATOM 758 C C . HIS A 1 93 ? -7.224 2.080 11.706 1.00 90.88 93 HIS A C 1
ATOM 760 O O . HIS A 1 93 ? -6.871 2.928 12.518 1.00 90.88 93 HIS A O 1
ATOM 766 N N . LEU A 1 94 ? -8.295 1.310 11.918 1.00 89.81 94 LEU A N 1
ATOM 767 C CA . LEU A 1 94 ? -9.092 1.384 13.143 1.00 89.81 94 LEU A CA 1
ATOM 768 C C . LEU A 1 94 ? -8.245 1.103 14.393 1.00 89.81 94 LEU A C 1
ATOM 770 O O . LEU A 1 94 ? -8.432 1.753 15.418 1.00 89.81 94 LEU A O 1
ATOM 774 N N . HIS A 1 95 ? -7.319 0.144 14.316 1.00 89.19 95 HIS A N 1
ATOM 775 C CA . HIS A 1 95 ? -6.381 -0.126 15.402 1.00 89.19 95 HIS A CA 1
ATOM 776 C C . HIS A 1 95 ? -5.481 1.085 15.683 1.00 89.19 95 HIS A C 1
ATOM 778 O O . HIS A 1 95 ? -5.405 1.513 16.832 1.00 89.19 95 HIS A O 1
ATOM 784 N N . LEU A 1 96 ? -4.909 1.700 14.643 1.00 89.50 96 LEU A N 1
ATOM 785 C CA . LEU A 1 96 ? -4.095 2.913 14.783 1.00 89.50 96 LEU A CA 1
ATOM 786 C C . LEU A 1 96 ? -4.880 4.074 15.416 1.00 89.50 96 LEU A C 1
ATOM 788 O O . LEU A 1 96 ? -4.365 4.749 16.304 1.00 89.50 96 LEU A O 1
ATOM 792 N N . LEU A 1 97 ? -6.140 4.296 15.025 1.00 88.88 97 LEU A N 1
ATOM 793 C CA . LEU A 1 97 ? -6.976 5.341 15.634 1.00 88.88 97 LEU A CA 1
ATOM 794 C C . LEU A 1 97 ? -7.270 5.083 17.121 1.00 88.88 97 LEU A C 1
ATOM 796 O O . LEU A 1 97 ? -7.407 6.037 17.889 1.00 88.88 97 LEU A O 1
ATOM 800 N N . ARG A 1 98 ? -7.343 3.813 17.544 1.00 87.62 98 ARG A N 1
ATOM 801 C CA . ARG A 1 98 ? -7.468 3.444 18.965 1.00 87.62 98 ARG A CA 1
ATOM 802 C C . ARG A 1 98 ? -6.180 3.704 19.734 1.00 87.62 98 ARG A C 1
ATOM 804 O O . ARG A 1 98 ? -6.245 4.258 20.825 1.00 87.62 98 ARG A O 1
ATOM 811 N N . GLU A 1 99 ? -5.022 3.363 19.166 1.00 88.75 99 GLU A N 1
ATOM 812 C CA . GLU A 1 99 ? -3.719 3.685 19.772 1.00 88.75 99 GLU A CA 1
ATOM 813 C C . GLU A 1 99 ? -3.523 5.201 19.929 1.00 88.75 99 GLU A C 1
ATOM 815 O O . GLU A 1 99 ? -2.939 5.659 20.906 1.00 88.75 99 GLU A O 1
ATOM 820 N N . GLN A 1 100 ? -4.079 5.989 19.006 1.00 87.44 100 GLN A N 1
ATOM 821 C CA . GLN A 1 100 ? -4.103 7.453 19.072 1.00 87.44 100 GLN A CA 1
ATOM 822 C C . GLN A 1 100 ? -5.167 8.020 20.031 1.00 87.44 100 GLN A C 1
ATOM 824 O O . GLN A 1 100 ? -5.262 9.237 20.177 1.00 87.44 100 GLN A O 1
ATOM 829 N N . GLY A 1 101 ? -6.004 7.181 20.652 1.00 86.88 101 GLY A N 1
ATOM 830 C CA . GLY A 1 101 ? -7.077 7.616 21.553 1.00 86.88 101 GLY A CA 1
ATOM 831 C C . GLY A 1 101 ? -8.230 8.360 20.868 1.00 86.88 101 GLY A C 1
ATOM 832 O O . GLY A 1 101 ? -9.052 8.971 21.548 1.00 86.88 101 GLY A O 1
ATOM 833 N N . ARG A 1 102 ? -8.313 8.317 19.531 1.00 82.44 102 ARG A N 1
ATOM 834 C CA . ARG A 1 102 ? -9.381 8.960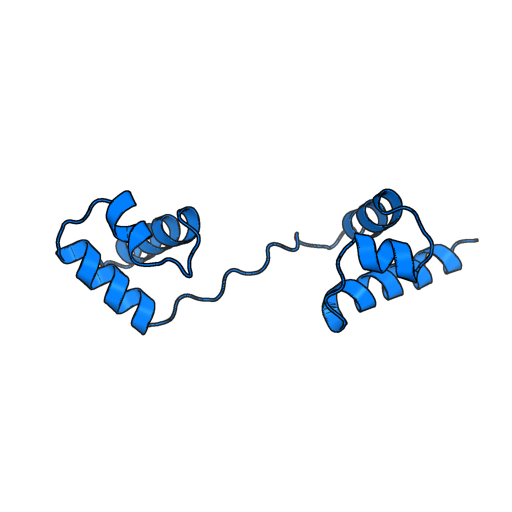 18.739 1.00 82.44 102 ARG A CA 1
ATOM 835 C C . ARG A 1 102 ? -10.668 8.134 18.703 1.00 82.44 102 ARG A C 1
ATOM 837 O O . ARG A 1 102 ? -11.705 8.630 18.280 1.00 82.44 102 ARG A O 1
ATOM 844 N N . VAL A 1 103 ? -10.588 6.875 19.125 1.00 78.12 103 VAL A N 1
ATOM 845 C CA . VAL A 1 103 ? -11.685 5.907 19.181 1.00 78.12 103 VAL A CA 1
ATOM 846 C C . VAL A 1 103 ? -11.593 5.154 20.507 1.00 78.12 103 VAL A C 1
ATOM 848 O O . VAL A 1 103 ? -10.499 4.725 20.878 1.00 78.12 103 VAL A O 1
ATOM 851 N N . ARG A 1 104 ? -12.728 4.979 21.197 1.00 65.75 104 ARG A N 1
ATOM 852 C CA . ARG A 1 104 ? -12.847 4.165 22.421 1.00 65.75 104 ARG A CA 1
ATOM 853 C C . ARG A 1 104 ? -13.138 2.686 22.139 1.00 65.75 104 ARG A C 1
ATOM 855 O O . ARG A 1 104 ? -13.771 2.351 21.106 1.00 65.75 104 ARG A O 1
#

Foldseek 3Di:
DPVVLVVLLVVLCCCCPVVVDDLVVSCVVVVHDSVVSVCSPPVPPDDDDPPVPLPDQDPVNVVLLQVVVVVVDDLVVSVVVCPVDDSVVSVVVNVVCVVVVVHD

Organism: NCBI:txid2759911

pLDDT: mean 78.6, std 13.34, range [40.88, 91.69]

Secondary structure (DSSP, 8-state):
--HHHHHHHHHHHHHHHTS---HHHHHHHTTS-HHHHHHHHHS-TT-------PPPPPHHHHHHHHHHHHTT--HHHHHHT-TTS-HHHHHHHHHHHHHTTS--

InterPro domains:
  IPR013324 RNA polymerase sigma factor, region 3/4-like [SSF88659] (11-46)